Protein AF-F5CNJ7-F1 (afdb_monomer_lite)

Sequence (68 aa):
GLLFAMFSIVCLGSSVWGHHMFTVGLDVKTAVFFSSVTMIIGVPTGIKVFTWLYMLLNSSVNASDPVL

pLDDT: mean 95.65, std 3.25, range [80.56, 98.19]

Radius of gyration: 17.07 Å; chains: 1; bounding box: 38×17×47 Å

Foldseek 3Di:
DLVVLVVLLVVLVVVQPCCVVLPVDDDPVVNVVNVVSVVVNVVSVVVVVVVVVVCVVPDDDDPPDPPD

Organism: Echinococcus granulosus (NCBI:txid6210)

Structure (mmCIF, N/CA/C/O backbone):
data_AF-F5CNJ7-F1
#
_entry.id   AF-F5CNJ7-F1
#
loop_
_atom_site.group_PDB
_atom_site.id
_atom_site.type_symbol
_atom_site.label_atom_id
_atom_site.label_alt_id
_atom_site.label_comp_id
_atom_site.label_asym_id
_atom_site.label_entity_id
_atom_site.label_seq_id
_atom_site.pdbx_PDB_ins_code
_atom_site.Cartn_x
_atom_site.Cartn_y
_atom_site.Cartn_z
_atom_site.occupancy
_atom_site.B_iso_or_equiv
_atom_site.auth_seq_id
_atom_site.auth_comp_id
_atom_site.auth_asym_id
_atom_site.auth_atom_id
_atom_site.pdbx_PDB_model_num
ATOM 1 N N . GLY A 1 1 ? 15.544 -4.220 0.428 1.00 83.81 1 GLY A N 1
ATOM 2 C CA . GLY A 1 1 ? 14.268 -3.543 0.743 1.00 83.81 1 GLY A CA 1
ATOM 3 C C . GLY A 1 1 ? 13.050 -4.416 0.496 1.00 83.81 1 GLY A C 1
ATOM 4 O O . GLY A 1 1 ? 12.223 -4.537 1.388 1.00 83.81 1 GLY A O 1
ATOM 5 N N . LEU A 1 2 ? 12.939 -5.039 -0.684 1.00 95.06 2 LEU A N 1
ATOM 6 C CA . LEU A 1 2 ? 11.707 -5.711 -1.118 1.00 95.06 2 LEU A CA 1
ATOM 7 C C . LEU A 1 2 ? 11.223 -6.832 -0.178 1.00 95.06 2 LEU A C 1
ATOM 9 O O . LEU A 1 2 ? 10.044 -6.874 0.146 1.00 95.06 2 LEU A O 1
ATOM 13 N N . LEU A 1 3 ? 12.121 -7.692 0.318 1.00 96.38 3 LEU A N 1
ATOM 14 C CA . LEU A 1 3 ? 11.755 -8.765 1.257 1.00 96.38 3 LEU A CA 1
ATOM 15 C C . LEU A 1 3 ? 11.123 -8.218 2.544 1.00 96.38 3 LEU A C 1
ATOM 17 O O . LEU A 1 3 ? 10.042 -8.650 2.933 1.00 96.38 3 LEU A O 1
ATOM 21 N N . PHE A 1 4 ? 11.757 -7.215 3.158 1.00 96.75 4 PHE A N 1
ATOM 22 C CA . PHE A 1 4 ? 11.222 -6.557 4.350 1.00 96.75 4 PHE A CA 1
ATOM 23 C C . PHE A 1 4 ? 9.902 -5.843 4.059 1.00 96.75 4 PHE A C 1
ATOM 25 O O . PHE A 1 4 ? 8.982 -5.945 4.858 1.00 96.75 4 PHE A O 1
ATOM 32 N N . ALA A 1 5 ? 9.759 -5.205 2.893 1.00 96.75 5 ALA A N 1
ATOM 33 C CA . ALA A 1 5 ? 8.497 -4.592 2.492 1.00 96.75 5 ALA A CA 1
ATOM 34 C C . ALA A 1 5 ? 7.359 -5.624 2.356 1.00 96.75 5 ALA A C 1
ATOM 36 O O . ALA A 1 5 ? 6.258 -5.367 2.837 1.00 96.75 5 ALA A O 1
ATOM 37 N N . MET A 1 6 ? 7.609 -6.803 1.765 1.00 97.19 6 MET A N 1
ATOM 38 C CA . MET A 1 6 ? 6.595 -7.871 1.687 1.00 97.19 6 MET A CA 1
ATOM 39 C C . MET A 1 6 ? 6.208 -8.367 3.075 1.00 97.19 6 MET A C 1
ATOM 41 O O . MET A 1 6 ? 5.023 -8.480 3.379 1.00 97.19 6 MET A O 1
ATOM 45 N N . PHE A 1 7 ? 7.205 -8.642 3.916 1.00 97.56 7 PHE A N 1
ATOM 46 C CA . PHE A 1 7 ? 6.968 -9.128 5.267 1.00 97.56 7 PHE A CA 1
ATOM 47 C C . PHE A 1 7 ? 6.162 -8.113 6.090 1.00 97.56 7 PHE A C 1
ATOM 49 O O . PHE A 1 7 ? 5.149 -8.472 6.686 1.00 97.56 7 PHE A O 1
ATOM 56 N N . SER A 1 8 ? 6.533 -6.829 6.041 1.00 96.69 8 SER A N 1
ATOM 57 C CA . SER A 1 8 ? 5.794 -5.755 6.708 1.00 96.69 8 SER A CA 1
ATOM 58 C C . SER A 1 8 ? 4.349 -5.638 6.221 1.00 96.69 8 SER A C 1
ATOM 60 O O . SER A 1 8 ? 3.465 -5.451 7.050 1.00 96.69 8 SER A O 1
ATOM 62 N N . ILE A 1 9 ? 4.076 -5.782 4.916 1.00 97.44 9 ILE A N 1
ATOM 63 C CA . ILE A 1 9 ? 2.698 -5.758 4.390 1.00 97.44 9 ILE A CA 1
ATOM 64 C C . ILE A 1 9 ? 1.874 -6.918 4.957 1.00 97.44 9 ILE A C 1
ATOM 66 O O . ILE A 1 9 ? 0.734 -6.699 5.352 1.00 97.44 9 ILE A O 1
ATOM 70 N N . VAL A 1 10 ? 2.435 -8.128 5.041 1.00 97.00 10 VAL A N 1
ATOM 71 C CA . VAL A 1 10 ? 1.726 -9.293 5.599 1.00 97.00 10 VAL A CA 1
ATOM 72 C C . VAL A 1 10 ? 1.445 -9.103 7.091 1.00 97.00 10 VAL A C 1
ATOM 74 O O . VAL A 1 10 ? 0.310 -9.283 7.530 1.00 97.00 10 VAL A O 1
ATOM 77 N N . CYS A 1 11 ? 2.453 -8.695 7.867 1.00 96.19 11 CYS A N 1
ATOM 78 C CA . CYS A 1 11 ? 2.305 -8.496 9.309 1.00 96.19 11 CYS A CA 1
ATOM 79 C C . CYS A 1 11 ? 1.339 -7.357 9.657 1.00 96.19 11 CYS A C 1
ATOM 81 O O . CYS A 1 11 ? 0.532 -7.500 10.569 1.00 96.19 11 CYS A O 1
ATOM 83 N N . LEU A 1 12 ? 1.403 -6.228 8.946 1.00 95.75 12 LEU A N 1
ATOM 84 C CA . LEU A 1 12 ? 0.489 -5.106 9.179 1.00 95.75 12 LEU A CA 1
ATOM 85 C C . LEU A 1 12 ? -0.904 -5.382 8.600 1.00 95.75 12 LEU A C 1
ATOM 87 O O . LEU A 1 12 ? -1.901 -4.966 9.184 1.00 95.75 12 LEU A O 1
ATOM 91 N N . GLY A 1 13 ? -0.990 -6.123 7.493 1.00 94.75 13 GLY A N 1
ATOM 92 C CA . GLY A 1 13 ? -2.241 -6.485 6.828 1.00 94.75 13 GLY A CA 1
ATOM 93 C C . GLY A 1 13 ? -3.194 -7.293 7.712 1.00 94.75 13 GLY A C 1
ATOM 94 O O . GLY A 1 13 ? -4.401 -7.070 7.668 1.00 94.75 13 GLY A O 1
ATOM 95 N N . SER A 1 14 ? -2.674 -8.164 8.585 1.00 94.25 14 SER A N 1
ATOM 96 C CA . SER A 1 14 ? -3.511 -8.888 9.556 1.00 94.25 14 SER A CA 1
ATOM 97 C C . SER A 1 14 ? -4.136 -7.974 10.620 1.00 94.25 14 SER A C 1
ATOM 99 O O . SER A 1 14 ? -5.133 -8.343 11.236 1.00 94.25 14 SER A O 1
ATOM 101 N N . SER A 1 15 ? -3.589 -6.769 10.817 1.00 94.38 15 SER A N 1
ATOM 102 C CA . SER A 1 15 ? -3.976 -5.839 11.884 1.00 94.38 15 SER A CA 1
ATOM 103 C C . SER A 1 15 ? -4.946 -4.737 11.438 1.00 94.38 15 SER A C 1
ATOM 105 O O . SER A 1 15 ? -5.308 -3.904 12.263 1.00 94.38 15 SER A O 1
ATOM 107 N N . VAL A 1 16 ? -5.367 -4.682 10.164 1.00 97.50 16 VAL A N 1
ATOM 108 C CA . VAL A 1 16 ? -6.137 -3.540 9.612 1.00 97.50 16 VAL A CA 1
ATOM 109 C C . VAL A 1 16 ? -7.590 -3.827 9.238 1.00 97.50 16 VAL A C 1
ATOM 111 O O . VAL A 1 16 ? -8.267 -2.921 8.764 1.00 97.50 16 VAL A O 1
ATOM 114 N N . TRP A 1 17 ? -8.120 -5.027 9.498 1.00 97.19 17 TRP A N 1
ATOM 115 C CA . TRP A 1 17 ? -9.501 -5.391 9.124 1.00 97.19 17 TRP A CA 1
ATOM 116 C C . TRP A 1 17 ? -10.554 -4.362 9.587 1.00 97.19 17 TRP A C 1
ATOM 118 O O . TRP A 1 17 ? -11.545 -4.122 8.897 1.00 97.19 17 TRP A O 1
ATOM 128 N N . GLY A 1 18 ? -10.316 -3.721 10.740 1.00 96.38 18 GLY A N 1
ATOM 129 C CA . GLY A 1 18 ? -11.211 -2.740 11.346 1.00 96.38 18 GLY A CA 1
ATOM 130 C C . GLY A 1 18 ? -11.481 -1.508 10.479 1.00 96.38 18 GLY A C 1
ATOM 131 O O . GLY A 1 18 ? -12.506 -0.858 10.681 1.00 96.38 18 GLY A O 1
ATOM 132 N N . HIS A 1 19 ? -10.649 -1.209 9.470 1.00 97.50 19 HIS A N 1
ATOM 133 C CA . HIS A 1 19 ? -10.922 -0.094 8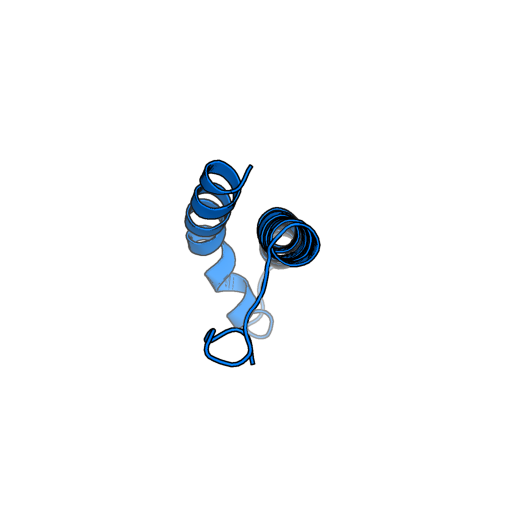.557 1.00 97.50 19 HIS A CA 1
ATOM 134 C C . HIS A 1 19 ? -12.187 -0.287 7.708 1.00 97.50 19 HIS A C 1
ATOM 136 O O . HIS A 1 19 ? -12.772 0.691 7.249 1.00 97.50 19 HIS A O 1
ATOM 142 N N . HIS A 1 20 ? -12.661 -1.525 7.530 1.00 97.81 20 HIS A N 1
ATOM 143 C CA . HIS A 1 20 ? -13.919 -1.792 6.825 1.00 97.81 20 HIS A CA 1
ATOM 144 C C . HIS A 1 20 ? -15.146 -1.505 7.703 1.00 97.81 20 HIS A C 1
ATOM 146 O O . HIS A 1 20 ? -16.268 -1.475 7.207 1.00 97.81 20 HIS A O 1
ATOM 152 N N . MET A 1 21 ? -14.938 -1.284 9.004 1.00 97.88 21 MET A N 1
ATOM 153 C CA . MET A 1 21 ? -15.983 -1.153 10.018 1.00 97.88 21 MET A CA 1
ATOM 154 C C . MET A 1 21 ? -16.094 0.274 10.575 1.00 97.88 21 MET A C 1
ATOM 156 O O . MET A 1 21 ? -16.737 0.474 11.598 1.00 97.88 21 MET A O 1
ATOM 160 N N . PHE A 1 22 ? -15.501 1.296 9.945 1.00 96.94 22 PHE A N 1
ATOM 161 C CA . PHE A 1 22 ? -15.477 2.650 10.526 1.00 96.94 22 PHE A CA 1
ATOM 162 C C . PHE A 1 22 ? -16.861 3.262 10.808 1.00 96.94 22 PHE A C 1
ATOM 164 O O . PHE A 1 22 ? -16.976 4.121 11.678 1.00 96.94 22 PHE A O 1
ATOM 171 N N . THR A 1 23 ? -17.919 2.807 10.137 1.00 96.69 23 THR A N 1
ATOM 172 C CA . THR A 1 23 ? -19.287 3.321 10.311 1.00 96.69 23 THR A CA 1
ATOM 173 C C . THR A 1 23 ? -20.133 2.541 11.320 1.00 96.69 23 THR A C 1
ATOM 175 O O . THR A 1 23 ? -21.272 2.926 11.565 1.00 96.69 23 THR A O 1
ATOM 178 N N . VAL A 1 24 ? -19.604 1.480 11.948 1.00 96.88 24 VAL A N 1
ATOM 179 C CA . VAL A 1 24 ? -20.374 0.655 12.908 1.00 96.88 24 VAL A CA 1
ATOM 180 C C . VAL A 1 24 ? -20.439 1.249 14.322 1.00 96.88 24 VAL A C 1
ATOM 182 O O . VAL A 1 24 ? -21.057 0.657 15.201 1.00 96.88 24 VAL A O 1
ATOM 185 N N . GLY A 1 25 ? -19.803 2.404 14.554 1.00 95.81 25 GLY A N 1
ATOM 186 C CA . GLY A 1 25 ? -19.758 3.068 15.864 1.00 95.81 25 GLY A CA 1
ATOM 187 C C . GLY A 1 25 ? -18.561 2.674 16.740 1.00 95.81 25 GLY A C 1
ATOM 188 O O . GLY A 1 25 ? -18.717 2.487 17.942 1.00 95.81 25 GLY A O 1
ATOM 189 N N . LEU A 1 26 ? -17.365 2.527 16.152 1.00 96.25 26 LEU A N 1
ATOM 190 C CA . LEU A 1 26 ? -16.118 2.292 16.898 1.00 96.25 26 LEU A CA 1
ATOM 191 C C . LEU A 1 26 ? -15.751 3.492 17.796 1.00 96.25 26 LEU A C 1
ATOM 193 O O . LEU A 1 26 ? -15.975 4.640 17.415 1.00 96.25 26 LEU A O 1
ATOM 197 N N . ASP A 1 27 ? -15.111 3.233 18.946 1.00 97.00 27 ASP A N 1
ATOM 198 C CA . ASP A 1 27 ? -14.496 4.292 19.763 1.00 97.00 27 ASP A CA 1
ATOM 199 C C . ASP A 1 27 ? -13.446 5.066 18.953 1.00 97.00 27 ASP A C 1
ATOM 201 O O . ASP A 1 27 ? -12.723 4.494 18.127 1.00 97.00 27 ASP A O 1
ATOM 205 N N . VAL A 1 28 ? -13.316 6.365 19.232 1.00 97.12 28 VAL A N 1
ATOM 206 C CA . VAL A 1 28 ? -12.414 7.265 18.500 1.00 97.12 28 VAL A CA 1
ATOM 207 C C . VAL A 1 28 ? -10.973 6.752 18.523 1.00 97.12 28 VAL A C 1
ATOM 209 O O . VAL A 1 28 ? -10.300 6.790 17.492 1.00 97.12 28 VAL A O 1
ATOM 212 N N . LYS A 1 29 ? -10.486 6.214 19.651 1.00 97.06 29 LYS A N 1
ATOM 213 C CA . LYS A 1 29 ? -9.103 5.713 19.739 1.00 97.06 29 LYS A CA 1
ATOM 214 C C . LYS A 1 29 ? -8.896 4.482 18.866 1.00 97.06 29 LYS A C 1
ATOM 216 O O . LYS A 1 29 ? -7.862 4.361 18.212 1.00 97.06 29 LYS A O 1
ATOM 221 N N . THR A 1 30 ? -9.884 3.594 18.820 1.00 96.25 30 THR A N 1
ATOM 222 C CA . THR A 1 30 ? -9.858 2.402 17.968 1.00 96.25 30 THR A CA 1
ATOM 223 C C . THR A 1 30 ? -9.898 2.785 16.489 1.00 96.25 30 THR A C 1
ATOM 225 O O . THR A 1 30 ? -9.116 2.256 15.699 1.00 96.25 30 THR A O 1
ATOM 228 N N . ALA A 1 31 ? -10.741 3.749 16.112 1.00 97.38 31 ALA A N 1
ATOM 229 C CA . ALA A 1 31 ? -10.807 4.250 14.742 1.00 97.38 31 ALA A CA 1
ATOM 230 C C . ALA A 1 31 ? -9.484 4.904 14.302 1.00 97.38 31 ALA A C 1
ATOM 232 O O . ALA A 1 31 ? -8.970 4.599 13.224 1.00 97.38 31 ALA A O 1
ATOM 233 N N . VAL A 1 32 ? -8.887 5.743 15.156 1.00 97.69 32 VAL A N 1
ATOM 234 C CA . VAL A 1 32 ? -7.582 6.376 14.895 1.00 97.69 32 VAL A CA 1
ATOM 235 C C . VAL A 1 32 ? -6.471 5.329 14.785 1.00 97.69 32 VAL A C 1
ATOM 237 O O . VAL A 1 32 ? -5.634 5.423 13.884 1.00 97.69 32 VAL A O 1
ATOM 240 N N . PHE A 1 33 ? -6.479 4.294 15.630 1.00 97.56 33 PHE A N 1
ATOM 241 C CA . PHE A 1 33 ? -5.532 3.183 15.528 1.00 97.56 33 PHE A CA 1
ATOM 242 C C . PHE A 1 33 ? -5.630 2.483 14.165 1.00 97.56 33 PHE A C 1
ATOM 244 O O . PHE A 1 33 ? -4.654 2.466 13.419 1.00 97.56 33 PHE A O 1
ATOM 251 N N . PHE A 1 34 ? -6.804 1.979 13.776 1.00 98.06 34 PHE A N 1
ATOM 252 C CA . PHE A 1 34 ? -6.946 1.275 12.494 1.00 98.06 34 PHE A CA 1
ATOM 253 C C . PHE A 1 34 ? -6.665 2.178 11.284 1.00 98.06 34 PHE A C 1
ATOM 255 O O . PHE A 1 34 ? -6.070 1.722 10.304 1.00 98.06 34 PHE A O 1
ATOM 262 N N . SER A 1 35 ? -7.034 3.460 11.356 1.00 97.69 35 SER A N 1
ATOM 263 C CA . SER A 1 35 ? -6.728 4.447 10.315 1.00 97.69 35 SER A CA 1
ATOM 264 C C . SER A 1 35 ? -5.217 4.658 10.159 1.00 97.69 35 SER A C 1
ATOM 266 O O . SER A 1 35 ? -4.676 4.538 9.058 1.00 97.69 35 SER A O 1
ATOM 268 N N . SER A 1 36 ? -4.507 4.873 11.270 1.00 97.88 36 SER A N 1
ATOM 269 C CA . SER A 1 36 ? -3.055 5.087 11.261 1.00 97.88 36 SER A CA 1
ATOM 270 C C . SER A 1 36 ? -2.277 3.851 10.803 1.00 97.88 36 SER A C 1
ATOM 272 O O . SER A 1 36 ? -1.398 3.975 9.950 1.00 97.88 36 SER A O 1
ATOM 274 N N . VAL A 1 37 ? -2.628 2.648 11.273 1.00 97.44 37 VAL A N 1
ATOM 275 C CA . VAL A 1 37 ? -1.971 1.404 10.829 1.00 97.44 37 VAL A CA 1
ATOM 276 C C . VAL A 1 37 ? -2.204 1.164 9.333 1.00 97.44 37 VAL A C 1
ATOM 278 O O . VAL A 1 37 ? -1.267 0.803 8.621 1.00 97.44 37 VAL A O 1
ATOM 281 N N . THR A 1 38 ? -3.411 1.440 8.825 1.00 97.94 38 THR A N 1
ATOM 282 C CA . THR A 1 38 ? -3.704 1.340 7.383 1.00 97.94 38 THR A CA 1
ATOM 283 C C . THR A 1 38 ? -2.846 2.308 6.569 1.00 97.94 38 THR A C 1
ATOM 285 O O . THR A 1 38 ? -2.306 1.931 5.531 1.00 97.94 38 THR A O 1
ATOM 288 N N . MET A 1 39 ? -2.652 3.535 7.057 1.00 98.19 39 MET A N 1
ATOM 289 C CA . MET A 1 39 ? -1.789 4.516 6.396 1.00 98.19 39 MET A CA 1
ATOM 290 C C . MET A 1 39 ? -0.314 4.080 6.382 1.00 98.19 39 MET A C 1
ATOM 292 O O . MET A 1 39 ? 0.360 4.241 5.364 1.00 98.19 39 MET A O 1
ATOM 296 N N . ILE A 1 40 ? 0.184 3.468 7.465 1.00 97.81 40 ILE A N 1
ATOM 297 C CA . ILE A 1 40 ? 1.574 2.984 7.562 1.00 97.81 40 ILE A CA 1
ATOM 298 C C . ILE A 1 40 ? 1.887 1.924 6.494 1.00 97.81 40 ILE A C 1
ATOM 300 O O . ILE A 1 40 ? 3.009 1.900 5.985 1.00 97.81 40 ILE A O 1
ATOM 304 N N . ILE A 1 41 ? 0.913 1.104 6.074 1.00 97.94 41 ILE A N 1
ATOM 305 C CA . ILE A 1 41 ? 1.073 0.133 4.968 1.00 97.94 41 ILE A CA 1
ATOM 306 C C . ILE A 1 41 ? 1.444 0.825 3.638 1.00 97.94 41 ILE A C 1
ATOM 308 O O . ILE A 1 41 ? 2.073 0.212 2.764 1.00 97.94 41 ILE A O 1
ATOM 312 N N . GLY A 1 42 ? 1.148 2.119 3.491 1.00 97.94 42 GLY A N 1
ATOM 313 C CA . GLY A 1 42 ? 1.587 2.928 2.355 1.00 97.94 42 GLY A CA 1
ATOM 314 C C . GLY A 1 42 ? 3.111 2.970 2.190 1.00 97.94 42 GLY A C 1
ATOM 315 O O . GLY A 1 42 ? 3.597 2.975 1.061 1.00 97.94 42 GLY A O 1
ATOM 316 N N . VAL A 1 43 ? 3.880 2.903 3.283 1.00 97.69 43 VAL A N 1
ATOM 317 C CA . VAL A 1 43 ? 5.352 2.943 3.244 1.00 97.69 43 VAL A CA 1
ATOM 318 C C . VAL A 1 43 ? 5.951 1.708 2.553 1.00 97.69 43 VAL A C 1
ATOM 320 O O . VAL A 1 43 ? 6.619 1.879 1.530 1.00 97.69 43 VAL A O 1
ATOM 323 N N . PRO A 1 44 ? 5.728 0.459 3.021 1.00 97.62 44 PRO A N 1
ATOM 324 C CA . PRO A 1 44 ? 6.274 -0.712 2.344 1.00 97.62 44 PRO A CA 1
ATOM 325 C C . PRO A 1 44 ? 5.702 -0.882 0.933 1.00 97.62 44 PRO A C 1
ATOM 327 O O . PRO A 1 44 ? 6.430 -1.314 0.042 1.00 97.62 44 PRO A O 1
ATOM 330 N N . THR A 1 45 ? 4.450 -0.483 0.689 1.00 98.06 45 THR A N 1
ATOM 331 C CA . THR A 1 45 ? 3.868 -0.476 -0.663 1.00 98.06 45 THR A CA 1
ATOM 332 C C . THR A 1 45 ? 4.614 0.488 -1.589 1.00 98.06 45 THR A C 1
ATOM 334 O O . THR A 1 45 ? 4.993 0.101 -2.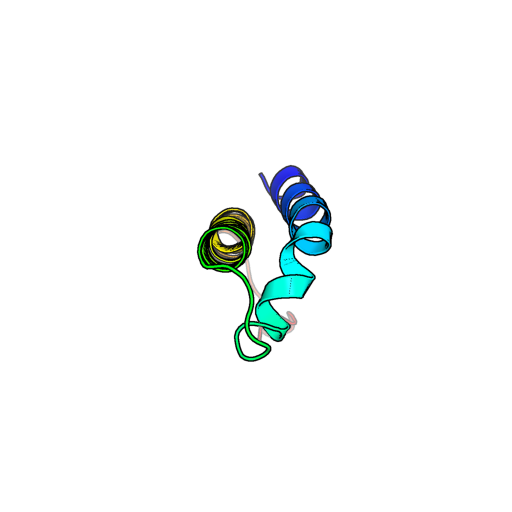694 1.00 98.06 45 THR A O 1
ATOM 337 N N . GLY A 1 46 ? 4.917 1.702 -1.123 1.00 97.94 46 GLY A N 1
ATOM 338 C CA . GLY A 1 46 ? 5.730 2.673 -1.855 1.00 97.94 46 GLY A CA 1
ATOM 339 C C . GLY A 1 46 ? 7.126 2.138 -2.170 1.00 97.94 46 GLY A C 1
ATOM 340 O O . GLY A 1 46 ? 7.568 2.226 -3.315 1.00 97.94 46 GLY A O 1
ATOM 341 N N . ILE A 1 47 ? 7.788 1.487 -1.204 1.00 97.75 47 ILE A N 1
ATOM 342 C CA . ILE A 1 47 ? 9.093 0.840 -1.430 1.00 97.75 47 ILE A CA 1
ATOM 343 C C . ILE A 1 47 ? 9.014 -0.148 -2.603 1.00 97.75 47 ILE A C 1
ATOM 345 O O . ILE A 1 47 ? 9.919 -0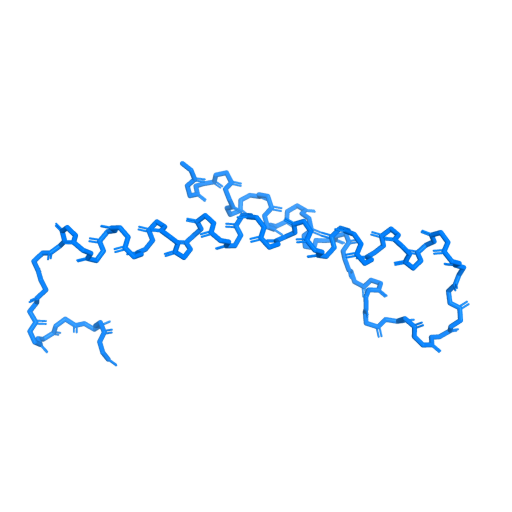.155 -3.437 1.00 97.75 47 ILE A O 1
ATOM 349 N N . LYS A 1 48 ? 7.943 -0.950 -2.715 1.00 97.00 48 LYS A N 1
ATOM 350 C CA . LYS A 1 48 ? 7.763 -1.870 -3.855 1.00 97.00 48 LYS A CA 1
ATOM 351 C C . LYS A 1 48 ? 7.704 -1.133 -5.179 1.00 97.00 48 LYS A C 1
ATOM 353 O O . LYS A 1 48 ? 8.464 -1.465 -6.081 1.00 97.00 48 LYS A O 1
ATOM 358 N N . VAL A 1 49 ? 6.815 -0.146 -5.273 1.00 97.75 49 VAL A N 1
ATOM 359 C CA . VAL A 1 49 ? 6.549 0.593 -6.512 1.00 97.75 49 VAL A CA 1
ATOM 360 C C . VAL A 1 49 ? 7.805 1.317 -6.984 1.00 97.75 49 VAL A C 1
ATOM 362 O O . VAL A 1 49 ? 8.201 1.156 -8.135 1.00 97.75 49 VAL A O 1
ATOM 365 N N . PHE A 1 50 ? 8.492 2.036 -6.093 1.00 97.88 50 PHE A N 1
ATOM 366 C CA . PHE A 1 50 ? 9.734 2.721 -6.452 1.00 97.88 50 PHE A CA 1
ATOM 367 C C . PHE A 1 50 ? 10.867 1.748 -6.789 1.00 97.88 50 PHE A C 1
ATOM 369 O O . PHE A 1 50 ? 11.668 2.038 -7.674 1.00 97.88 50 PHE A O 1
ATOM 376 N N . THR A 1 51 ? 10.919 0.575 -6.149 1.00 97.19 51 THR A N 1
ATOM 377 C CA . THR A 1 51 ? 11.897 -0.461 -6.516 1.00 97.19 51 THR A CA 1
ATOM 378 C C . THR A 1 51 ? 11.608 -1.030 -7.907 1.00 97.19 51 THR A C 1
ATOM 380 O O . THR A 1 51 ? 12.538 -1.190 -8.692 1.00 97.19 51 THR A O 1
ATOM 383 N N . TRP A 1 52 ? 10.345 -1.306 -8.250 1.00 95.69 52 TRP A N 1
ATOM 384 C CA . TRP A 1 52 ? 9.966 -1.748 -9.598 1.00 95.69 52 TRP A CA 1
ATOM 385 C C . TRP A 1 52 ? 10.283 -0.694 -10.654 1.00 95.69 52 TRP A C 1
ATOM 387 O O . TRP A 1 52 ? 10.888 -1.028 -11.668 1.00 95.69 52 TRP A O 1
ATOM 397 N N . LEU A 1 53 ? 9.960 0.574 -10.384 1.00 96.19 53 LEU A N 1
ATOM 398 C CA . LEU A 1 53 ? 10.311 1.683 -11.268 1.00 96.19 53 LEU A CA 1
ATOM 399 C C . LEU A 1 53 ? 11.826 1.757 -11.485 1.00 96.19 53 LEU A C 1
ATOM 401 O O . LEU A 1 53 ? 12.278 1.840 -12.621 1.00 96.19 53 LEU A O 1
ATOM 405 N N . TYR A 1 54 ? 12.616 1.668 -10.414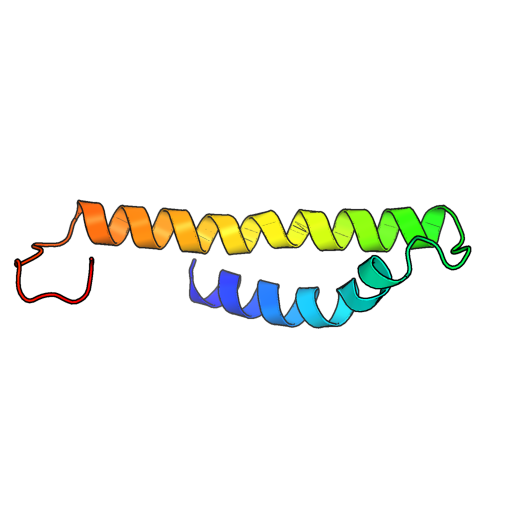 1.00 96.19 54 TYR A N 1
ATOM 406 C CA . TYR A 1 54 ? 14.074 1.673 -10.514 1.00 96.19 54 TYR A CA 1
ATOM 407 C C . TYR A 1 54 ? 14.612 0.496 -11.343 1.00 96.19 54 TYR A C 1
ATOM 409 O O . TYR A 1 54 ? 15.519 0.690 -12.151 1.00 96.19 54 TYR A O 1
ATOM 417 N N . MET A 1 55 ? 14.049 -0.707 -11.182 1.00 94.75 55 MET A N 1
ATOM 418 C CA . MET A 1 55 ? 14.441 -1.873 -11.983 1.00 94.75 55 MET A CA 1
ATOM 419 C C . MET A 1 55 ? 14.091 -1.692 -13.461 1.00 94.75 55 MET A C 1
ATOM 421 O O . MET A 1 55 ? 14.940 -1.964 -14.303 1.00 94.75 55 MET A O 1
ATOM 425 N N . LEU A 1 56 ? 12.898 -1.178 -13.776 1.00 94.25 56 LEU A N 1
ATOM 426 C CA . LEU A 1 56 ? 12.488 -0.910 -15.157 1.00 94.25 56 LEU A CA 1
ATOM 427 C C . LEU A 1 56 ? 13.388 0.137 -15.823 1.00 94.25 56 LEU A C 1
ATOM 429 O O . LEU A 1 56 ? 13.859 -0.090 -16.935 1.00 94.25 56 LEU A O 1
ATOM 433 N N . LEU A 1 57 ? 13.700 1.231 -15.117 1.00 94.94 57 LEU A N 1
ATOM 434 C CA . LEU A 1 57 ? 14.590 2.294 -15.605 1.00 94.94 57 LEU A CA 1
ATOM 435 C C . LEU A 1 57 ? 16.007 1.802 -15.938 1.00 94.94 57 LEU A C 1
ATOM 437 O O . LEU A 1 57 ? 16.678 2.414 -16.762 1.00 94.94 57 LEU A O 1
ATOM 441 N N . ASN A 1 58 ? 16.467 0.722 -15.300 1.00 94.69 58 ASN A N 1
ATOM 442 C CA . ASN A 1 58 ? 17.801 0.150 -15.511 1.00 94.69 58 ASN A CA 1
ATOM 443 C C . ASN A 1 58 ? 17.776 -1.171 -16.299 1.00 94.69 58 ASN A C 1
ATOM 445 O O . ASN A 1 58 ? 18.812 -1.819 -16.442 1.00 94.69 58 ASN A O 1
ATOM 449 N N . SER A 1 59 ? 16.613 -1.590 -16.798 1.00 92.44 59 SER A N 1
ATOM 450 C CA . SER A 1 59 ? 16.463 -2.822 -17.575 1.00 92.44 59 SER A CA 1
ATOM 451 C C . SER A 1 59 ? 16.486 -2.545 -19.078 1.00 92.44 59 SER A C 1
ATOM 453 O O . SER A 1 59 ? 16.035 -1.498 -19.537 1.00 92.44 59 SER A O 1
ATOM 455 N N . SER A 1 60 ? 17.001 -3.494 -19.860 1.00 91.69 60 SER A N 1
ATOM 456 C CA . SER A 1 60 ? 16.838 -3.489 -21.316 1.00 91.69 60 SER A CA 1
ATOM 457 C C . SER A 1 60 ? 15.527 -4.197 -21.647 1.00 91.69 60 SER A C 1
ATOM 459 O O . SER A 1 60 ? 15.442 -5.414 -21.509 1.00 91.69 60 SER A O 1
ATOM 461 N N . VAL A 1 61 ? 14.505 -3.421 -22.012 1.00 91.25 61 VAL A N 1
ATOM 462 C CA . VAL A 1 61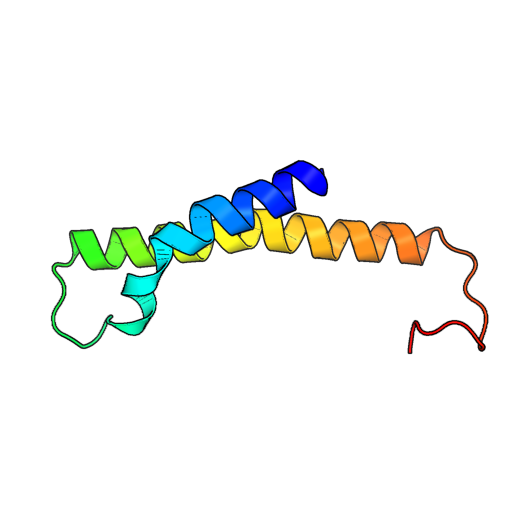 ? 13.150 -3.922 -22.287 1.00 91.25 61 VAL A CA 1
ATOM 463 C C . VAL A 1 61 ? 12.960 -4.106 -23.793 1.00 91.25 61 VAL A C 1
ATOM 465 O O . VAL A 1 61 ? 13.218 -3.183 -24.568 1.00 91.25 61 VAL A O 1
ATOM 468 N N . ASN A 1 62 ? 12.493 -5.280 -24.208 1.00 91.56 62 ASN A N 1
ATOM 469 C CA . ASN A 1 62 ? 12.118 -5.600 -25.583 1.00 91.56 62 ASN A CA 1
ATOM 470 C C . ASN A 1 62 ? 10.601 -5.501 -25.777 1.00 91.56 62 ASN A C 1
ATOM 472 O O . ASN A 1 62 ? 9.823 -5.653 -24.842 1.00 91.56 62 ASN A O 1
ATOM 476 N N . ALA A 1 63 ? 10.158 -5.328 -27.025 1.00 88.00 63 ALA A N 1
ATOM 477 C CA . ALA A 1 63 ? 8.730 -5.258 -27.355 1.00 88.00 63 ALA A CA 1
ATOM 478 C C . ALA A 1 63 ? 7.961 -6.571 -27.099 1.00 88.00 63 ALA A C 1
ATOM 480 O O . ALA A 1 63 ? 6.739 -6.557 -27.011 1.00 88.00 63 ALA A O 1
ATOM 481 N N . SER A 1 64 ? 8.665 -7.703 -27.001 1.00 92.25 64 SER A N 1
ATOM 482 C CA . SER A 1 64 ? 8.091 -9.001 -26.629 1.00 92.25 64 SER A CA 1
ATOM 483 C C . SER A 1 64 ? 7.938 -9.192 -25.119 1.00 92.25 64 SER A C 1
ATOM 485 O O . SER A 1 64 ? 7.329 -10.176 -24.700 1.00 92.25 64 SER A O 1
ATOM 487 N N . ASP A 1 65 ? 8.533 -8.316 -24.305 1.00 92.12 65 ASP A N 1
ATOM 488 C CA . ASP A 1 65 ? 8.506 -8.465 -22.855 1.00 92.12 65 ASP A CA 1
ATOM 489 C C . ASP A 1 65 ? 7.120 -8.069 -22.315 1.00 92.12 65 ASP A C 1
ATOM 491 O O . ASP A 1 65 ? 6.545 -7.078 -22.772 1.00 92.12 65 ASP A O 1
ATOM 495 N N . PRO A 1 66 ? 6.575 -8.791 -21.317 1.00 91.25 66 PRO A N 1
ATOM 496 C CA . PRO A 1 66 ? 5.250 -8.527 -20.752 1.00 91.25 66 PRO A CA 1
ATOM 497 C C . PRO A 1 66 ? 5.281 -7.344 -19.766 1.00 91.25 66 PRO A C 1
ATOM 499 O O . PRO A 1 66 ? 4.970 -7.488 -18.583 1.00 91.25 66 PRO A 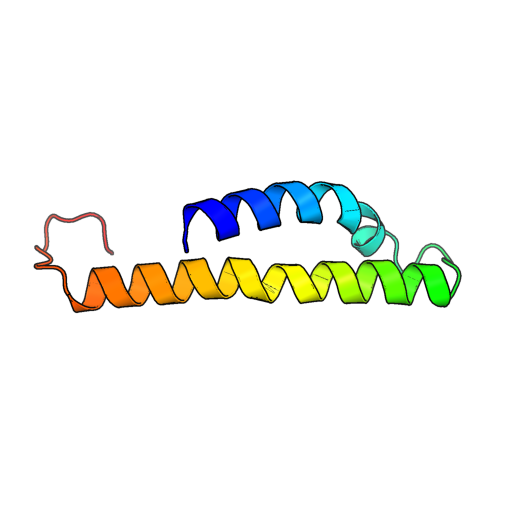O 1
ATOM 502 N N . VAL A 1 67 ? 5.739 -6.183 -20.236 1.00 89.62 67 VAL A N 1
ATOM 503 C CA . VAL A 1 67 ? 5.825 -4.932 -19.462 1.00 89.62 67 VAL A CA 1
ATOM 504 C C . VAL A 1 67 ? 4.647 -3.997 -19.767 1.00 89.62 67 VAL A C 1
ATOM 506 O O . VAL A 1 67 ? 4.299 -3.171 -18.922 1.00 89.62 67 VAL A O 1
ATOM 509 N N . LEU A 1 68 ? 4.028 -4.151 -20.943 1.00 80.56 68 LEU A N 1
ATOM 510 C CA . LEU A 1 68 ? 2.815 -3.460 -21.392 1.00 80.56 68 LEU A CA 1
ATOM 511 C C . LEU A 1 68 ? 1.637 -4.443 -21.426 1.00 80.56 68 LEU A C 1
ATOM 513 O O . LEU A 1 68 ? 0.521 -4.018 -21.056 1.00 80.56 68 LEU A O 1
#

Secondary structure (DSSP, 8-state):
-HHHHHHHHHHHHTT-GGGGGTTS---HHHHHHHHHHHHHTHHHHHHHHHHHHHHHHTS---TTSTT-

InterPro domains:
  IPR000883 Cytochrome c oxidase subunit I [PF00115] (3-68)
  IPR000883 Cytochrome c oxidase subunit I [PR01165] (10-25)
  IPR000883 Cytochrome c oxidase subunit I [PR01165] (34-55)
  IPR000883 Cytochrome c oxidase subunit I [PTHR10422] (2-66)
  IPR023616 Cytochrome c oxidase-like, subunit I domain [PS50855] (1-68)
  IPR036927 Cytochrome c oxidase-like, subunit I superfamily [G3DSA:1.20.210.10] (1-68)
  IPR036927 Cytochrome c oxidase-like, subunit I superfamily [SSF81442] (2-63)